Protein AF-A0A356X593-F1 (afdb_monomer_lite)

Sequence (62 aa):
MKVTSYIEGQWFNKGTETNLFSAVTNEPIAQLVEADIDYKSALEYARKTGGPKLREMTIHER

pLDDT: mean 95.97, std 1.68, range [90.44, 98.0]

Structure (mmCIF, N/CA/C/O backbone):
data_AF-A0A356X593-F1
#
_entry.id   AF-A0A356X593-F1
#
loop_
_atom_site.group_PDB
_atom_site.id
_atom_site.type_symbol
_atom_site.label_atom_id
_atom_site.label_alt_id
_atom_site.label_comp_id
_atom_site.label_asym_id
_atom_site.label_entity_id
_atom_site.label_seq_id
_atom_site.pdbx_PDB_ins_code
_atom_site.Cartn_x
_atom_site.Cartn_y
_atom_site.Cartn_z
_atom_site.occupancy
_atom_site.B_iso_or_equiv
_atom_site.auth_seq_id
_atom_site.auth_comp_id
_atom_site.auth_asym_id
_atom_site.auth_atom_id
_atom_site.pdbx_PDB_model_num
ATOM 1 N N . MET A 1 1 ? 2.476 -1.390 -18.293 1.00 90.44 1 MET A N 1
ATOM 2 C CA . MET A 1 1 ? 1.511 -1.521 -17.173 1.00 90.44 1 MET A CA 1
ATOM 3 C C . MET A 1 1 ? 1.943 -0.596 -16.045 1.00 90.44 1 MET A C 1
ATOM 5 O O . MET A 1 1 ? 3.144 -0.517 -15.814 1.00 90.44 1 MET A O 1
ATOM 9 N N . LYS A 1 2 ? 1.010 0.097 -15.375 1.00 93.62 2 LYS A N 1
ATOM 10 C CA . LYS A 1 2 ? 1.320 0.936 -14.204 1.00 93.62 2 LYS A CA 1
ATOM 11 C C . LYS A 1 2 ? 1.071 0.154 -12.917 1.00 93.62 2 LYS A C 1
ATOM 13 O O . LYS A 1 2 ? 0.010 -0.445 -12.772 1.00 93.62 2 LYS A O 1
ATOM 18 N N . VAL A 1 3 ? 2.052 0.146 -12.023 1.00 96.69 3 VAL A N 1
ATOM 19 C CA . VAL A 1 3 ? 1.984 -0.471 -10.697 1.00 96.69 3 VAL A CA 1
ATOM 20 C C . VAL A 1 3 ? 1.717 0.637 -9.691 1.00 96.69 3 VAL A C 1
ATOM 22 O O . VAL A 1 3 ? 2.504 1.573 -9.577 1.00 96.69 3 VAL A O 1
ATOM 25 N N . THR A 1 4 ? 0.590 0.542 -8.998 1.00 96.69 4 THR A N 1
ATOM 26 C CA . THR A 1 4 ? 0.055 1.580 -8.109 1.00 96.69 4 THR A CA 1
ATOM 27 C C . THR A 1 4 ? -0.098 1.044 -6.695 1.00 96.69 4 THR A C 1
ATOM 29 O O . THR A 1 4 ? -0.329 -0.150 -6.502 1.00 96.69 4 THR A O 1
ATOM 32 N N . SER A 1 5 ? -0.023 1.924 -5.701 1.00 95.75 5 SER A N 1
ATOM 33 C CA . SER A 1 5 ? -0.196 1.551 -4.294 1.00 95.75 5 SER A CA 1
ATOM 34 C C . SER A 1 5 ? -1.676 1.562 -3.897 1.00 95.75 5 SER A C 1
ATOM 36 O O . SER A 1 5 ? -2.407 2.478 -4.269 1.00 95.75 5 SER A O 1
ATOM 38 N N . TYR A 1 6 ? -2.129 0.570 -3.125 1.00 95.94 6 TYR A N 1
ATOM 39 C CA . TYR A 1 6 ? -3.474 0.544 -2.536 1.00 95.94 6 TYR A CA 1
ATOM 40 C C . TYR A 1 6 ? -3.390 0.803 -1.035 1.00 95.94 6 TYR A C 1
ATOM 42 O O . TYR A 1 6 ? -2.831 -0.002 -0.289 1.00 95.94 6 TYR A O 1
ATOM 50 N N . ILE A 1 7 ? -3.907 1.945 -0.594 1.00 95.56 7 ILE A N 1
ATOM 51 C CA . ILE A 1 7 ? -3.715 2.463 0.763 1.00 95.56 7 ILE A CA 1
ATOM 52 C C . ILE A 1 7 ? -5.050 3.022 1.241 1.00 95.56 7 ILE A C 1
ATOM 54 O O . ILE A 1 7 ? -5.776 3.627 0.464 1.00 95.56 7 ILE A O 1
ATOM 58 N N . GLU A 1 8 ? -5.412 2.769 2.500 1.00 95.31 8 GLU A N 1
ATOM 59 C CA . GLU A 1 8 ? -6.666 3.264 3.103 1.00 95.31 8 GLU A CA 1
ATOM 60 C C . GLU A 1 8 ? -7.956 2.895 2.346 1.00 95.31 8 GLU A C 1
ATOM 62 O O . GLU A 1 8 ? -8.980 3.564 2.457 1.00 95.31 8 GLU A O 1
ATOM 6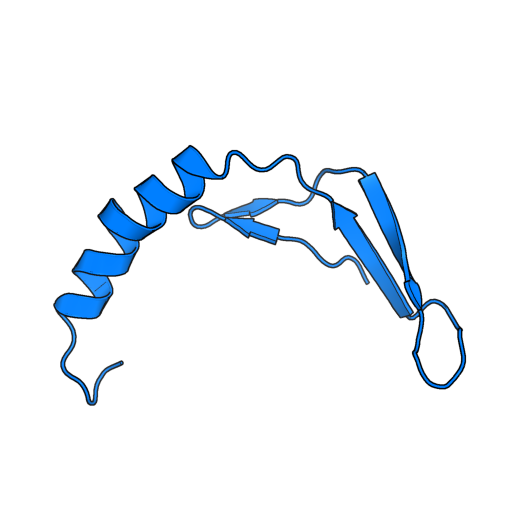7 N N . GLY A 1 9 ? -7.932 1.798 1.586 1.00 94.50 9 GLY A N 1
ATOM 68 C CA . GLY A 1 9 ? -9.090 1.359 0.807 1.00 94.50 9 GLY A CA 1
ATOM 69 C C . GLY A 1 9 ? -9.226 2.031 -0.565 1.00 94.50 9 GLY A C 1
ATOM 70 O O . GLY A 1 9 ? -10.289 1.944 -1.175 1.00 94.50 9 GLY A O 1
ATOM 71 N N . GLN A 1 10 ? -8.178 2.697 -1.060 1.00 95.31 10 GLN A N 1
ATOM 72 C CA . GLN A 1 10 ? -8.178 3.386 -2.352 1.00 95.31 10 GLN A CA 1
ATOM 73 C C . GLN A 1 10 ? -6.866 3.182 -3.124 1.00 95.31 10 GLN A C 1
ATOM 75 O O . GLN A 1 10 ? -5.799 2.979 -2.546 1.00 95.31 10 GLN A O 1
ATOM 80 N N . TRP A 1 11 ? -6.949 3.241 -4.455 1.00 95.44 11 TRP A N 1
ATOM 81 C CA 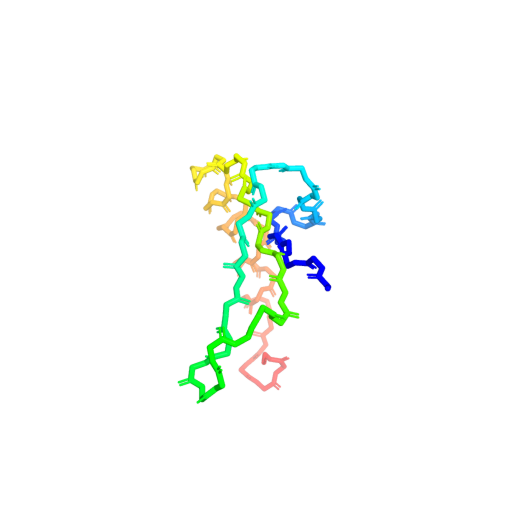. TRP A 1 11 ? -5.791 3.161 -5.349 1.00 95.44 11 TRP A CA 1
ATOM 82 C C . TRP A 1 11 ? -5.164 4.538 -5.568 1.00 95.44 11 TRP A C 1
ATOM 84 O O . TRP A 1 11 ? -5.834 5.478 -5.999 1.00 95.44 11 TRP A O 1
ATOM 94 N N . PHE A 1 12 ? -3.860 4.638 -5.333 1.00 94.94 12 PHE A N 1
ATOM 95 C CA . PHE A 1 12 ? -3.068 5.837 -5.568 1.00 94.94 12 PHE A CA 1
ATOM 96 C C . PHE A 1 12 ? -2.414 5.758 -6.949 1.00 94.94 12 PHE A C 1
ATOM 98 O O . PHE A 1 12 ? -1.448 5.029 -7.162 1.00 94.94 12 PHE A O 1
ATOM 105 N N . ASN A 1 13 ? -2.955 6.534 -7.890 1.00 93.50 13 ASN A N 1
ATOM 106 C CA . ASN A 1 13 ? -2.562 6.503 -9.305 1.00 93.50 13 ASN A CA 1
ATOM 107 C C . ASN A 1 13 ? -1.675 7.687 -9.728 1.00 93.50 13 ASN A C 1
ATOM 109 O O . ASN A 1 13 ? -1.420 7.865 -10.918 1.00 93.50 13 ASN A O 1
ATOM 113 N N . LYS A 1 14 ? -1.260 8.534 -8.781 1.00 91.88 14 LYS A N 1
ATOM 114 C CA . LYS A 1 14 ? -0.459 9.740 -9.029 1.00 91.88 14 LYS A CA 1
ATOM 115 C C . LYS A 1 14 ? 0.852 9.652 -8.260 1.00 91.88 14 LYS A C 1
ATOM 117 O O . LYS A 1 14 ? 0.841 9.224 -7.110 1.00 91.88 14 LYS A O 1
ATOM 122 N N . GLY A 1 15 ? 1.940 10.082 -8.889 1.00 92.94 15 GLY A N 1
ATOM 123 C CA . GLY A 1 15 ? 3.281 9.973 -8.334 1.00 92.94 15 GLY A CA 1
ATOM 124 C C . GLY A 1 15 ? 4.360 10.090 -9.404 1.00 92.94 15 GLY A C 1
ATOM 125 O O . GLY A 1 15 ? 4.048 10.277 -10.583 1.00 92.94 15 GLY A O 1
ATOM 126 N N . THR A 1 16 ? 5.617 9.955 -8.992 1.00 94.88 16 THR A N 1
ATOM 127 C CA . THR A 1 16 ? 6.753 9.840 -9.918 1.00 94.88 16 THR A CA 1
ATOM 128 C C . THR A 1 16 ? 6.719 8.467 -10.584 1.00 94.88 16 THR A C 1
ATOM 130 O O . THR A 1 16 ? 6.518 7.458 -9.911 1.00 94.88 16 THR A O 1
ATOM 133 N N . GLU A 1 17 ? 6.899 8.407 -11.903 1.00 95.75 17 GLU A N 1
ATOM 134 C CA . GLU A 1 17 ? 6.901 7.141 -12.641 1.00 95.75 17 GLU A CA 1
ATOM 135 C C . GLU A 1 17 ? 8.331 6.646 -12.870 1.00 95.75 17 GLU A C 1
ATOM 137 O O . GLU A 1 17 ? 9.133 7.325 -13.512 1.00 95.75 17 GLU A O 1
ATOM 142 N N . THR A 1 18 ? 8.632 5.441 -12.384 1.00 96.88 18 THR A N 1
ATOM 143 C CA . THR A 1 18 ? 9.947 4.800 -12.541 1.00 96.88 18 THR A CA 1
ATOM 144 C C . THR A 1 18 ? 9.809 3.470 -13.274 1.00 96.88 18 THR A C 1
ATOM 146 O O . THR A 1 18 ? 8.925 2.670 -12.970 1.00 96.88 18 THR A O 1
ATOM 149 N N . ASN A 1 19 ? 10.685 3.207 -14.247 1.00 97.31 19 ASN A N 1
ATOM 150 C CA . ASN A 1 19 ? 10.664 1.951 -14.998 1.00 97.31 19 ASN A CA 1
ATOM 151 C C . ASN A 1 19 ? 11.088 0.766 -14.121 1.00 97.31 19 ASN A C 1
ATOM 153 O O . ASN A 1 19 ? 12.117 0.804 -13.448 1.00 97.31 19 ASN A O 1
ATOM 157 N N . LEU A 1 20 ? 10.309 -0.309 -14.191 1.00 96.62 20 LEU A N 1
ATOM 158 C CA . LEU A 1 20 ? 10.636 -1.613 -13.633 1.00 96.62 20 LEU A CA 1
ATOM 159 C C . LEU A 1 20 ? 11.184 -2.496 -14.751 1.00 96.62 20 LEU A C 1
ATOM 161 O O . LEU A 1 20 ? 10.521 -2.693 -15.774 1.00 96.62 20 LEU A O 1
ATOM 165 N N . PHE A 1 21 ? 12.383 -3.028 -14.543 1.00 97.62 21 PHE A N 1
ATOM 166 C CA . PHE A 1 21 ? 13.089 -3.851 -15.518 1.00 97.62 21 PHE A CA 1
ATOM 167 C C . PHE A 1 21 ? 12.990 -5.337 -15.172 1.00 97.62 21 PHE A C 1
ATOM 169 O O . PHE A 1 21 ? 12.978 -5.726 -14.004 1.00 97.62 21 PHE A O 1
ATOM 176 N N . SER A 1 22 ? 12.935 -6.172 -16.206 1.00 96.94 22 SER A N 1
ATOM 177 C CA . SER A 1 22 ? 13.058 -7.622 -16.092 1.00 96.94 22 SER A CA 1
ATOM 178 C C . SER A 1 22 ? 14.436 -7.994 -15.546 1.00 96.94 22 SER A C 1
ATOM 180 O O . SER A 1 22 ? 15.450 -7.613 -16.124 1.00 96.94 22 SER A O 1
ATOM 182 N N . ALA A 1 23 ? 14.491 -8.805 -14.487 1.00 97.00 23 ALA A N 1
ATOM 183 C CA . ALA A 1 23 ? 15.759 -9.296 -13.937 1.00 97.00 23 ALA A CA 1
ATOM 184 C C . ALA A 1 2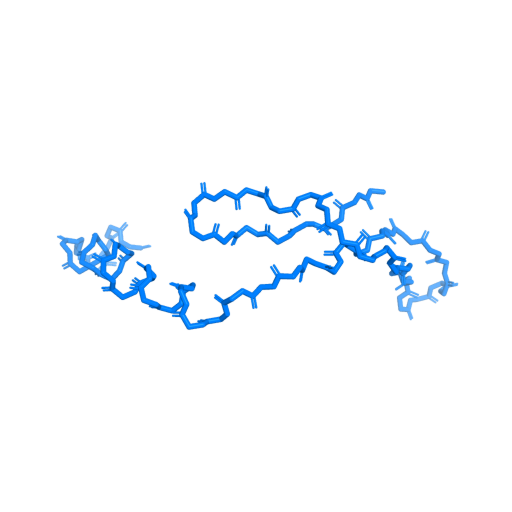3 ? 16.501 -10.271 -14.877 1.00 97.00 23 ALA A C 1
ATOM 186 O O . ALA A 1 23 ? 17.668 -10.571 -14.646 1.00 97.00 23 ALA A O 1
ATOM 187 N N . VAL A 1 24 ? 15.828 -10.781 -15.918 1.00 97.56 24 VAL A N 1
ATOM 188 C CA . VAL A 1 24 ? 16.389 -11.752 -16.873 1.00 97.56 24 VAL A CA 1
ATOM 189 C C . VAL A 1 24 ? 16.854 -11.069 -18.158 1.00 97.56 24 VAL A C 1
ATOM 191 O O . VAL A 1 24 ? 17.955 -11.335 -18.627 1.00 97.56 24 VAL A O 1
ATOM 194 N N . THR A 1 25 ? 16.020 -10.198 -18.735 1.00 97.25 25 THR A N 1
ATOM 195 C CA . THR A 1 25 ? 16.280 -9.570 -20.047 1.00 97.25 25 THR A CA 1
ATOM 196 C C . THR A 1 25 ? 16.729 -8.116 -19.948 1.00 97.25 25 THR A C 1
ATOM 198 O O . THR A 1 25 ? 17.175 -7.549 -20.939 1.00 97.25 25 THR A O 1
ATOM 201 N N . ASN A 1 26 ? 16.627 -7.501 -18.764 1.00 95.62 26 ASN A N 1
ATOM 202 C CA . ASN A 1 26 ? 16.877 -6.078 -18.529 1.00 95.62 26 ASN A CA 1
ATOM 203 C C . ASN A 1 26 ? 15.990 -5.131 -19.364 1.00 95.62 26 ASN A C 1
ATOM 205 O O . ASN A 1 26 ? 16.290 -3.948 -19.511 1.00 95.62 26 ASN A O 1
ATOM 209 N N . GLU A 1 27 ? 14.881 -5.635 -19.904 1.00 97.56 27 GLU A N 1
ATOM 210 C CA . GLU A 1 27 ? 13.896 -4.847 -20.646 1.00 97.56 27 GLU A CA 1
ATOM 211 C C . GLU A 1 27 ? 12.846 -4.249 -19.695 1.00 97.56 27 GLU A C 1
ATOM 213 O O . GLU A 1 27 ? 12.511 -4.8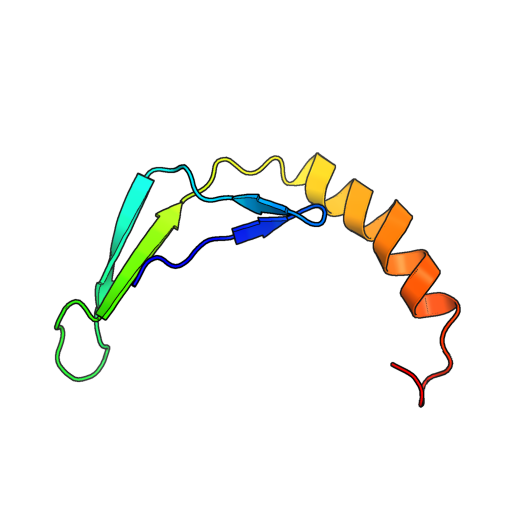74 -18.681 1.00 97.56 27 GLU A O 1
ATOM 218 N N . PRO A 1 28 ? 12.298 -3.055 -19.986 1.00 97.00 28 PRO A N 1
ATOM 219 C CA . PRO A 1 28 ? 11.243 -2.457 -19.174 1.00 97.00 28 PRO A CA 1
ATOM 220 C C . PRO A 1 28 ? 9.930 -3.245 -19.316 1.00 97.00 28 PRO A C 1
ATOM 222 O O . PRO A 1 28 ? 9.397 -3.391 -20.413 1.00 97.00 28 PRO A O 1
ATOM 225 N N . ILE A 1 29 ? 9.377 -3.715 -18.195 1.00 97.19 29 ILE A N 1
ATOM 226 C CA . ILE A 1 29 ? 8.141 -4.523 -18.155 1.00 97.19 29 ILE A CA 1
ATOM 227 C C . ILE A 1 29 ? 6.944 -3.760 -17.569 1.00 97.19 29 ILE A C 1
ATOM 229 O O . ILE A 1 29 ? 5.786 -4.050 -17.883 1.00 97.19 29 ILE A O 1
ATOM 233 N N . ALA A 1 30 ? 7.199 -2.766 -16.718 1.00 96.88 30 ALA A N 1
ATOM 234 C CA . ALA A 1 30 ? 6.169 -1.970 -16.061 1.00 96.88 30 ALA A CA 1
ATOM 235 C C . ALA A 1 30 ? 6.722 -0.615 -15.594 1.00 96.88 30 ALA A C 1
ATOM 237 O O . ALA A 1 30 ? 7.920 -0.359 -15.678 1.00 96.88 30 ALA A O 1
ATOM 238 N N . GLN A 1 31 ? 5.838 0.244 -15.093 1.00 97.19 31 GLN A N 1
ATOM 239 C CA . GLN A 1 31 ? 6.179 1.518 -14.464 1.00 97.19 31 GLN A CA 1
ATOM 240 C C . GLN A 1 31 ? 5.595 1.551 -13.055 1.00 97.19 31 GLN A C 1
ATOM 242 O O . GLN A 1 31 ? 4.386 1.391 -12.890 1.00 97.19 31 GLN A O 1
ATOM 247 N N . LEU A 1 32 ? 6.445 1.736 -12.050 1.00 9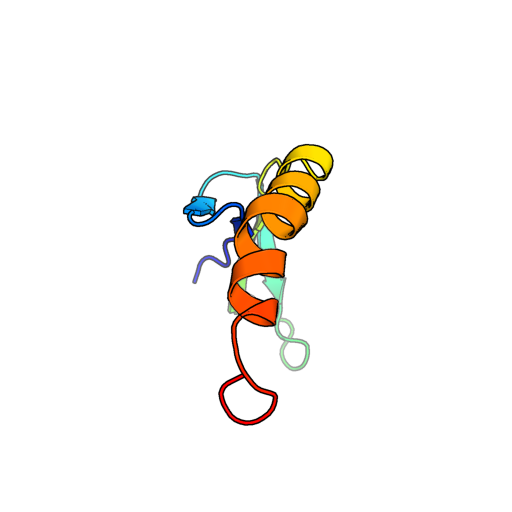6.94 32 LEU A N 1
ATOM 248 C CA . LEU A 1 32 ? 6.028 1.990 -10.678 1.00 96.94 32 LEU A CA 1
ATOM 249 C C . LEU A 1 32 ? 5.587 3.446 -10.554 1.00 96.94 32 LEU A C 1
ATOM 251 O O . LEU A 1 32 ? 6.343 4.340 -10.923 1.00 96.94 32 LEU A O 1
ATOM 255 N N . VAL A 1 33 ? 4.390 3.667 -10.016 1.00 97.00 33 VAL A N 1
ATOM 256 C CA . VAL A 1 33 ? 3.912 4.986 -9.604 1.00 97.00 33 VAL A CA 1
ATOM 257 C C . VAL A 1 33 ? 4.257 5.165 -8.129 1.00 97.00 33 VAL A C 1
ATOM 259 O O . VAL A 1 33 ? 3.622 4.574 -7.254 1.00 97.00 33 VAL A O 1
ATOM 262 N N . GLU A 1 34 ? 5.276 5.969 -7.854 1.00 95.12 34 GLU A N 1
ATOM 263 C CA . GLU A 1 34 ? 5.698 6.316 -6.501 1.00 95.12 34 GLU A CA 1
ATOM 264 C C . GLU A 1 34 ? 4.737 7.353 -5.913 1.00 95.12 34 GLU A C 1
ATOM 266 O O . GLU A 1 34 ? 4.881 8.560 -6.119 1.00 95.12 34 GLU A O 1
ATOM 271 N N . ALA A 1 35 ? 3.697 6.856 -5.244 1.00 94.31 35 ALA A N 1
ATOM 272 C CA . ALA A 1 35 ? 2.711 7.684 -4.568 1.00 94.31 35 ALA A CA 1
ATOM 273 C C . ALA A 1 35 ? 3.316 8.395 -3.349 1.00 94.31 35 ALA A C 1
ATOM 275 O O . ALA A 1 35 ? 4.161 7.835 -2.653 1.00 94.31 35 ALA A O 1
ATOM 276 N N . ASP A 1 36 ? 2.824 9.599 -3.058 1.00 93.75 36 ASP A N 1
ATOM 277 C CA . ASP A 1 36 ? 3.105 10.279 -1.794 1.00 93.75 36 ASP A CA 1
ATOM 278 C C . ASP A 1 36 ? 2.231 9.666 -0.691 1.00 93.75 36 ASP A C 1
ATOM 280 O O . ASP A 1 36 ? 0.998 9.731 -0.748 1.00 93.75 36 ASP A O 1
ATOM 284 N N . ILE A 1 37 ? 2.867 8.985 0.263 1.00 92.56 37 ILE A N 1
ATOM 285 C CA . ILE A 1 37 ? 2.194 8.152 1.261 1.00 92.56 37 ILE A CA 1
ATOM 286 C C . ILE A 1 37 ? 2.383 8.761 2.647 1.00 92.56 37 ILE A C 1
ATOM 288 O O . ILE A 1 37 ? 3.491 8.778 3.186 1.00 92.56 37 ILE A O 1
ATOM 292 N N . ASP A 1 38 ? 1.276 9.135 3.291 1.00 95.19 38 ASP A N 1
ATOM 293 C CA . ASP A 1 38 ? 1.262 9.350 4.738 1.00 95.19 38 ASP A CA 1
ATOM 294 C C . ASP A 1 38 ? 1.232 7.994 5.459 1.00 95.19 38 ASP A C 1
ATOM 296 O O . ASP A 1 38 ? 0.183 7.395 5.719 1.00 95.19 38 ASP A O 1
ATOM 300 N N . TYR A 1 39 ? 2.419 7.499 5.799 1.00 95.31 39 TYR A N 1
ATOM 301 C CA . TYR A 1 39 ? 2.581 6.228 6.501 1.00 95.31 39 TYR A CA 1
ATOM 302 C C . TYR A 1 39 ? 1.905 6.205 7.874 1.00 95.31 39 TYR A C 1
ATOM 304 O O . TYR A 1 39 ? 1.467 5.141 8.322 1.00 95.31 39 TYR A O 1
ATOM 312 N N . LYS A 1 40 ? 1.809 7.349 8.562 1.00 97.81 40 LYS A N 1
ATOM 313 C CA . LYS A 1 40 ? 1.146 7.407 9.866 1.00 97.81 40 LYS A CA 1
ATOM 314 C C . LYS A 1 40 ? -0.346 7.161 9.684 1.00 97.81 40 LYS A C 1
ATOM 316 O O . LYS A 1 40 ? -0.887 6.284 10.361 1.00 97.81 40 LYS A O 1
ATOM 321 N N . SER A 1 41 ? -0.974 7.875 8.752 1.00 96.75 41 SER A N 1
ATOM 322 C CA . SER A 1 41 ? -2.394 7.702 8.435 1.00 96.75 41 SER A CA 1
ATOM 323 C C . SER A 1 41 ? -2.694 6.273 7.962 1.00 96.75 41 SER A C 1
ATOM 325 O O . SER A 1 41 ? -3.573 5.610 8.522 1.00 96.75 41 SER A O 1
ATOM 327 N N . ALA A 1 42 ? -1.862 5.723 7.069 1.00 96.88 42 ALA A N 1
ATOM 328 C CA . ALA A 1 42 ? -2.018 4.357 6.571 1.00 96.88 42 ALA A CA 1
ATOM 329 C C . ALA A 1 42 ? -2.001 3.312 7.703 1.00 96.88 42 ALA A C 1
ATOM 331 O O . ALA A 1 42 ? -2.845 2.409 7.757 1.00 96.88 42 ALA A O 1
ATOM 332 N N . LEU A 1 43 ? -1.065 3.446 8.650 1.00 97.44 43 LEU A N 1
ATOM 333 C CA . LEU A 1 43 ? -0.979 2.565 9.815 1.00 97.44 43 LEU A CA 1
ATOM 334 C C . LEU A 1 43 ? -2.155 2.758 10.778 1.00 97.44 43 LEU A C 1
ATOM 336 O O . LEU A 1 43 ? -2.645 1.783 11.354 1.00 97.44 43 LEU A O 1
ATOM 340 N N . GLU A 1 44 ? -2.607 3.994 10.989 1.00 98.00 44 GLU A N 1
ATOM 341 C CA . GLU A 1 44 ? -3.787 4.267 11.808 1.00 98.00 44 GLU A CA 1
ATOM 342 C C . GLU A 1 44 ? -5.045 3.631 11.215 1.00 98.00 44 GLU A C 1
ATOM 344 O O . GLU A 1 44 ? -5.776 2.952 11.940 1.00 98.00 44 GLU A O 1
ATOM 349 N N . TYR A 1 45 ? -5.263 3.774 9.908 1.00 97.44 45 TYR A N 1
ATOM 350 C CA . TYR A 1 45 ? -6.373 3.144 9.203 1.00 97.44 45 TYR A CA 1
ATOM 351 C C . TYR A 1 45 ? -6.315 1.619 9.306 1.00 97.44 45 TYR A C 1
ATOM 353 O O . TYR A 1 45 ? -7.310 0.979 9.652 1.00 97.44 45 TYR A O 1
ATOM 361 N N . ALA A 1 46 ? -5.145 1.015 9.076 1.00 96.88 46 ALA A N 1
ATOM 362 C CA . ALA A 1 46 ? -4.980 -0.432 9.192 1.00 96.88 46 ALA A CA 1
ATOM 363 C C . ALA A 1 46 ? -5.331 -0.935 10.605 1.00 96.88 46 ALA A C 1
ATOM 365 O O . ALA A 1 46 ? -6.036 -1.937 10.752 1.00 96.88 46 ALA A O 1
ATOM 366 N N . ARG A 1 47 ? -4.907 -0.216 11.655 1.00 97.62 47 ARG A N 1
ATOM 367 C CA . ARG A 1 47 ? -5.191 -0.577 13.056 1.00 97.62 47 ARG A CA 1
ATOM 368 C C . ARG A 1 47 ? -6.646 -0.360 13.460 1.00 97.62 47 ARG A C 1
ATOM 370 O O . ARG A 1 47 ? -7.159 -1.164 14.237 1.00 97.62 47 ARG A O 1
ATOM 377 N N . LYS A 1 48 ? -7.284 0.712 12.979 1.00 97.62 48 LYS A N 1
ATOM 378 C CA . LYS A 1 48 ? -8.660 1.096 13.344 1.00 97.62 48 LYS A CA 1
ATOM 379 C C . LYS A 1 48 ? -9.723 0.375 12.509 1.00 97.62 48 LYS A C 1
ATOM 381 O O . LYS A 1 48 ? -10.796 0.107 13.032 1.00 97.62 48 LYS A O 1
ATOM 386 N N . THR A 1 49 ? -9.426 0.026 11.258 1.00 96.88 49 THR A N 1
ATOM 387 C CA . THR A 1 49 ? -10.404 -0.545 10.314 1.00 96.88 49 THR A CA 1
ATOM 388 C C . THR A 1 49 ? -10.100 -2.002 9.974 1.00 96.88 49 THR A C 1
ATOM 390 O O . THR A 1 49 ? -10.970 -2.859 10.111 1.00 96.88 49 THR A O 1
ATOM 393 N N . GLY A 1 50 ? -8.873 -2.305 9.540 1.00 95.44 50 GLY A N 1
ATOM 394 C CA . GLY A 1 50 ? -8.499 -3.657 9.105 1.00 95.44 50 GLY A CA 1
ATOM 395 C C . GLY A 1 50 ? -8.379 -4.641 10.270 1.00 95.44 50 GLY A C 1
ATOM 396 O O . GLY A 1 50 ? -8.949 -5.728 10.239 1.00 95.44 50 GLY A O 1
ATOM 397 N N . GLY A 1 51 ? -7.678 -4.231 11.329 1.00 96.56 51 GLY A N 1
ATOM 398 C CA . GLY A 1 51 ? -7.427 -5.056 12.511 1.00 96.56 51 GLY A CA 1
ATOM 399 C C . GLY A 1 51 ? -8.698 -5.589 13.186 1.00 96.56 51 GLY A C 1
ATOM 400 O O . GLY A 1 51 ? -8.768 -6.793 13.419 1.00 96.56 51 GLY A O 1
ATOM 401 N N . PRO A 1 52 ? -9.697 -4.745 13.512 1.00 97.62 52 PRO A N 1
ATOM 402 C CA . PRO A 1 52 ? -10.949 -5.206 14.106 1.00 97.62 52 PRO A CA 1
ATOM 403 C C . PRO A 1 52 ? -11.698 -6.193 13.208 1.00 97.62 52 PRO A C 1
ATOM 405 O O . PRO A 1 52 ? -12.000 -7.287 13.673 1.00 97.62 52 PRO A O 1
ATOM 408 N N . LYS A 1 53 ? -11.866 -5.878 11.914 1.00 96.44 53 LYS A N 1
ATOM 409 C CA . LYS A 1 53 ? -12.550 -6.763 10.953 1.00 96.44 53 LYS A CA 1
ATOM 410 C C . LYS A 1 53 ? -11.909 -8.148 10.871 1.00 96.44 53 LYS A C 1
ATOM 412 O O . LYS A 1 53 ? -12.606 -9.150 10.915 1.00 96.44 53 LYS A O 1
ATOM 417 N N . LEU A 1 54 ? -10.578 -8.219 10.810 1.00 96.94 54 LEU A N 1
ATOM 418 C CA . LEU A 1 54 ? -9.875 -9.506 10.785 1.00 96.94 54 LEU A CA 1
ATOM 419 C C . LEU A 1 54 ? -9.964 -10.259 12.119 1.00 96.94 54 LEU A C 1
ATOM 421 O O . LEU A 1 54 ? -9.902 -11.486 12.125 1.00 96.94 54 LEU A O 1
ATOM 425 N N . ARG A 1 55 ? -10.075 -9.562 13.257 1.00 96.69 55 ARG A N 1
ATOM 426 C CA . ARG A 1 55 ? -10.207 -10.195 14.583 1.00 96.69 55 ARG A CA 1
ATOM 427 C C . ARG A 1 55 ? -11.610 -10.722 14.868 1.00 96.69 55 ARG A C 1
ATOM 429 O O . ARG A 1 55 ? -11.729 -11.630 15.680 1.00 96.69 55 ARG A O 1
ATOM 436 N N . GLU A 1 56 ? -12.632 -10.173 14.219 1.00 97.19 56 GLU A N 1
ATOM 437 C CA . GLU A 1 56 ? -14.003 -10.700 14.270 1.00 97.19 56 GLU A CA 1
ATOM 438 C C . GLU A 1 56 ? -14.120 -12.061 13.567 1.00 97.19 56 GLU A C 1
ATOM 440 O O . GLU A 1 56 ? -14.976 -12.864 13.924 1.00 97.19 56 GLU A O 1
ATOM 445 N N . MET A 1 57 ? -13.226 -12.342 12.617 1.00 97.44 57 MET A N 1
ATOM 446 C CA . MET A 1 57 ? -13.158 -13.612 11.897 1.00 97.44 57 MET A CA 1
ATOM 447 C C . MET A 1 57 ? -12.464 -14.702 12.730 1.00 97.44 57 MET A C 1
ATOM 449 O O . MET A 1 57 ? -11.459 -14.466 13.422 1.00 97.44 57 MET A O 1
ATOM 453 N N . THR A 1 58 ? -12.953 -15.933 12.611 1.00 97.19 58 THR A N 1
ATOM 454 C CA . THR A 1 58 ? -12.267 -17.134 13.102 1.00 97.19 58 THR A CA 1
ATOM 455 C C . THR A 1 58 ? -10.979 -17.394 12.312 1.00 97.19 58 THR A C 1
ATOM 457 O O . THR A 1 58 ? -10.726 -16.804 11.264 1.00 97.19 58 THR A O 1
ATOM 460 N N . ILE A 1 59 ? -10.128 -18.300 12.807 1.00 95.31 59 ILE A N 1
ATOM 461 C CA . ILE A 1 59 ? -8.881 -18.666 12.111 1.00 95.31 59 ILE A CA 1
ATOM 462 C C . ILE A 1 59 ? -9.164 -19.270 10.728 1.00 95.31 59 ILE A C 1
ATOM 464 O O . ILE A 1 59 ? -8.375 -19.052 9.824 1.00 95.31 59 ILE A O 1
ATOM 468 N N . HIS A 1 60 ? -10.268 -20.001 10.565 1.00 96.81 60 HIS A N 1
ATOM 469 C CA . HIS A 1 60 ? -10.611 -20.653 9.299 1.00 96.81 60 HIS A CA 1
ATOM 470 C C . HIS A 1 60 ? -11.246 -19.709 8.274 1.00 96.81 60 HIS A C 1
ATOM 472 O O . HIS A 1 60 ? -11.242 -20.018 7.089 1.00 96.81 60 HIS A O 1
ATOM 478 N N . GLU A 1 61 ? -11.819 -18.592 8.723 1.00 94.00 61 GLU A N 1
ATOM 479 C CA . GLU A 1 61 ? -12.412 -17.586 7.836 1.00 94.00 61 GLU A CA 1
ATOM 480 C C . GLU A 1 61 ? -11.365 -16.615 7.274 1.00 94.00 61 GLU A C 1
ATOM 482 O O . GLU A 1 61 ? -11.613 -16.012 6.231 1.00 94.00 61 GLU A O 1
ATOM 487 N N . ARG A 1 62 ? -10.231 -16.442 7.967 1.00 91.38 62 ARG A N 1
ATOM 488 C CA . ARG A 1 62 ? -9.104 -15.601 7.533 1.00 91.38 62 ARG A CA 1
ATOM 489 C C . ARG A 1 62 ? -8.243 -16.290 6.483 1.00 91.38 62 AR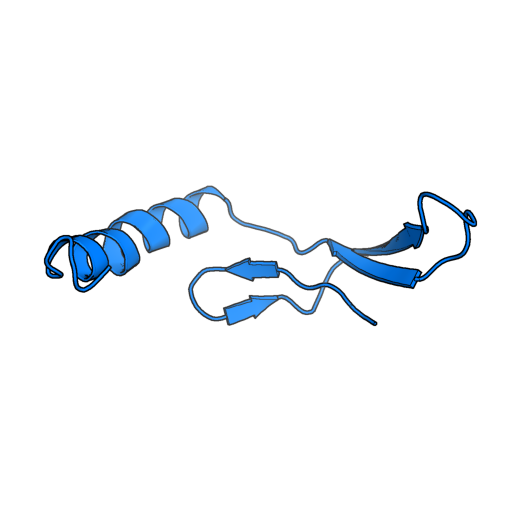G A C 1
ATOM 491 O O . ARG A 1 62 ? -7.832 -15.572 5.546 1.00 91.38 62 ARG A O 1
#

Radius of gyration: 16.26 Å; chains: 1; bounding box: 31×31×35 Å

Foldseek 3Di:
DEDFDQALNDTFPAADWDFDADPVPRHGDYIYHPGDDPPVVRVVSCVVPVVVVVVVDDPVRD

Secondary structure (DSSP, 8-state):
-EE-EEETTEEE--SEEEEEEPTTT--EEEEEEE----HHHHHHHIIIIIHHHHHHS-TTT-